Protein AF-A0A3B9HE79-F1 (afdb_monomer)

Nearest PDB structures (foldseek):
  6pd2-assembly2_B  TM=7.464E-01  e=1.074E-06  Treponema denticola ATCC 35405
  5idt-assembly2_C  TM=7.052E-01  e=4.253E-03  Burkholderia vietnamiensis G4
  1lvw-assembly1_D  TM=6.378E-01  e=2.893E-03  Methanothermobacter thermautotrophicus
  5idt-assembly2_D  TM=6.542E-01  e=3.290E-03  Burkholderia vietnamiensis G4
  1lvw-assembly1_B  TM=6.406E-01  e=3.085E-03  Methanothermobacter thermautotrophicus

Solvent-accessible surface area (backbone atoms only — not comparable to full-atom values): 7970 Å² total; per-residue (Å²): 104,57,96,50,53,51,63,53,69,65,58,55,48,55,47,65,70,43,92,62,65,27,29,33,38,24,36,67,42,89,50,67,71,83,42,38,28,30,24,68,65,65,92,55,22,43,70,43,49,30,48,90,55,64,48,94,66,35,51,13,28,52,70,46,42,62,36,68,35,73,74,52,50,55,56,38,54,54,33,43,50,52,40,49,74,73,62,51,84,82,65,57,74,49,64,30,48,40,72,41,48,84,80,44,83,38,30,52,44,84,42,63,89,53,79,63,47,66,51,85,50,72,71,35,47,54,51,49,56,56,52,59,69,34,70,76,49,55,74,72,111

Secondary structure (DSSP, 8-state):
--SSEE--HHHHHHHHH-SSSSEEEEE-S---SSS-EEEE-STTBEEEEETTS-GGG--EEEEEEEE--HHHHHHHHHHHHHHHHTT-SS--THHHHGGGGGTS--EEEE-TTS--EE--SHHHHHHHHHHTTSHHHHTT-

Radius of gyration: 15.5 Å; Cα contacts (8 Å, |Δi|>4): 225; chains: 1; bounding box: 37×31×47 Å

Sequence (141 aa):
MNGDVLYPVELLQRVLDDEKDNVLAVEAKQCGKEEVKVIEGAEERIVAIGKELIQENSLGEFIGVAKLSEAFNIQFTDSLSQLIEAGGKADYFEAAIHPLLAKIQLHYVDVSDLPCIEIDFLEDLDKAAELATSDLFKSQR

pLDDT: mean 95.58, std 4.12, range [66.25, 98.69]

Foldseek 3Di:
DDPQKDWFVVQVCQQVVDPDQKEFEFAQDQDDQPFFFFAADPPQWTQATGRPDDRVRGRGGRRPDMRHHPVRVVQLVVLVVVCVVVVVPPGDSVNSVGVCSVPDTHGYDHDNVIDMFGHPDPVRVVVSVVVCPDPRNVVRD

Structure (mmCIF, N/CA/C/O backbone):
data_AF-A0A3B9HE79-F1
#
_entry.id   AF-A0A3B9HE79-F1
#
loo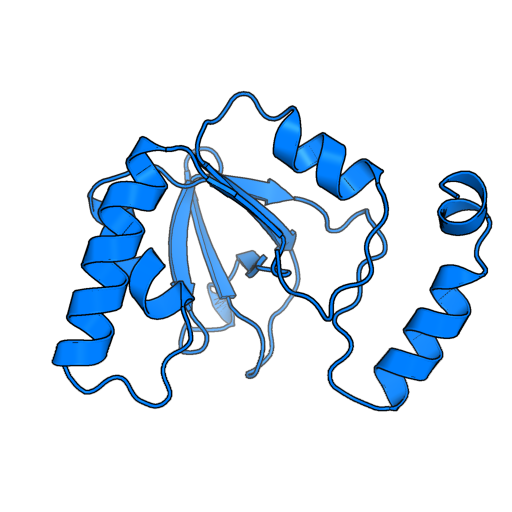p_
_atom_site.group_PDB
_atom_site.id
_atom_site.type_symbol
_atom_site.label_atom_id
_atom_site.label_alt_id
_atom_site.label_comp_id
_atom_site.label_asym_id
_atom_site.label_entity_id
_atom_site.label_seq_id
_atom_site.pdbx_PDB_ins_code
_atom_site.Cartn_x
_atom_site.Cartn_y
_atom_site.Cartn_z
_atom_site.occupancy
_atom_site.B_iso_or_equiv
_atom_site.auth_seq_id
_atom_site.auth_comp_id
_atom_site.auth_asym_id
_atom_site.auth_atom_id
_atom_site.pdbx_PDB_model_num
ATOM 1 N N . MET A 1 1 ? 2.193 8.034 0.134 1.00 93.25 1 MET A N 1
ATOM 2 C CA . MET A 1 1 ? 3.040 7.246 -0.777 1.00 93.25 1 MET A CA 1
ATOM 3 C C . MET A 1 1 ? 4.447 7.228 -0.228 1.00 93.25 1 MET A C 1
ATOM 5 O O . MET A 1 1 ? 4.857 8.250 0.319 1.00 93.25 1 MET A O 1
ATOM 9 N N . ASN A 1 2 ? 5.136 6.101 -0.354 1.00 95.31 2 ASN A N 1
ATOM 10 C CA . ASN A 1 2 ? 6.546 5.980 -0.001 1.00 95.31 2 ASN A CA 1
ATOM 11 C C . ASN A 1 2 ? 7.416 6.731 -1.030 1.00 95.31 2 ASN A C 1
ATOM 13 O O . ASN A 1 2 ? 6.985 6.974 -2.160 1.00 95.31 2 ASN A O 1
ATOM 17 N N . GLY A 1 3 ? 8.593 7.195 -0.601 1.00 95.50 3 GLY A N 1
ATOM 18 C CA . GLY A 1 3 ? 9.462 8.083 -1.393 1.00 95.50 3 GLY A CA 1
ATOM 19 C C . GLY A 1 3 ? 10.486 7.360 -2.272 1.00 95.50 3 GLY A C 1
ATOM 20 O O . GLY A 1 3 ? 11.193 8.001 -3.044 1.00 95.50 3 GLY A O 1
ATOM 21 N N . ASP A 1 4 ? 10.559 6.047 -2.138 1.00 95.44 4 ASP A N 1
ATOM 22 C CA . ASP A 1 4 ? 11.551 5.109 -2.662 1.00 95.44 4 ASP A CA 1
ATOM 23 C C . ASP A 1 4 ? 10.934 4.080 -3.620 1.00 95.44 4 ASP A C 1
ATOM 25 O O . ASP A 1 4 ? 11.586 3.111 -3.988 1.00 95.44 4 ASP A O 1
ATOM 29 N N . VAL A 1 5 ? 9.705 4.310 -4.092 1.00 96.31 5 VAL A N 1
ATOM 30 C CA . VAL A 1 5 ? 9.014 3.396 -5.010 1.00 96.31 5 VAL A CA 1
ATOM 31 C C . VAL A 1 5 ? 8.891 4.025 -6.394 1.00 96.31 5 VAL A C 1
ATOM 33 O O . VAL A 1 5 ? 8.345 5.119 -6.553 1.00 96.31 5 VAL A O 1
ATOM 36 N N . LEU A 1 6 ? 9.367 3.313 -7.415 1.00 96.69 6 LEU A N 1
ATOM 37 C CA . LEU A 1 6 ? 9.150 3.633 -8.822 1.00 96.69 6 LEU A CA 1
ATOM 38 C C . LEU A 1 6 ? 7.951 2.834 -9.345 1.00 96.69 6 LEU A C 1
ATOM 40 O O . LEU A 1 6 ? 7.959 1.608 -9.320 1.00 96.69 6 LEU A O 1
ATOM 44 N N . TYR A 1 7 ? 6.938 3.532 -9.855 1.00 96.94 7 TYR A N 1
ATOM 45 C CA . TYR A 1 7 ? 5.722 2.950 -10.431 1.00 96.94 7 TYR A CA 1
ATOM 46 C C . TYR A 1 7 ? 5.197 3.829 -11.580 1.00 96.94 7 TYR A C 1
ATOM 48 O O . TYR A 1 7 ? 5.476 5.033 -11.609 1.00 96.94 7 TYR A O 1
ATOM 56 N N . PRO A 1 8 ? 4.444 3.267 -12.543 1.00 96.69 8 PRO A N 1
ATOM 57 C CA . PRO A 1 8 ? 3.849 4.047 -13.622 1.00 96.69 8 PRO A CA 1
ATOM 58 C C . PRO A 1 8 ? 2.669 4.898 -13.125 1.00 96.69 8 PRO A C 1
ATOM 60 O O . PRO A 1 8 ? 1.967 4.523 -12.189 1.00 96.69 8 PRO A O 1
ATOM 63 N N . VAL A 1 9 ? 2.376 6.006 -13.812 1.00 95.94 9 VAL A N 1
ATOM 64 C CA . VAL A 1 9 ? 1.205 6.875 -13.566 1.00 95.94 9 VAL A CA 1
ATOM 65 C C . VAL A 1 9 ? -0.108 6.089 -13.558 1.00 95.94 9 VAL A C 1
ATOM 67 O O . VAL A 1 9 ? -1.006 6.423 -12.787 1.00 95.94 9 VAL A O 1
ATOM 70 N N . GLU A 1 10 ? -0.206 5.025 -14.358 1.00 96.88 10 GLU A N 1
ATOM 71 C CA . GLU A 1 10 ? -1.370 4.133 -14.378 1.00 96.88 10 GLU A CA 1
ATOM 72 C C . GLU A 1 10 ? -1.674 3.535 -12.997 1.00 96.88 10 GLU A C 1
ATOM 74 O O . GLU A 1 10 ? -2.839 3.418 -12.627 1.00 96.88 10 GLU A O 1
ATOM 79 N N . LEU A 1 11 ? -0.649 3.231 -12.191 1.00 97.75 11 LEU A N 1
ATOM 80 C CA . LEU A 1 11 ? -0.844 2.738 -10.830 1.00 97.75 11 LEU A CA 1
ATOM 81 C C . LEU A 1 11 ? -1.566 3.772 -9.970 1.00 97.75 11 LEU A C 1
ATOM 83 O O . LEU A 1 11 ? -2.524 3.457 -9.264 1.00 97.75 11 LEU A O 1
ATOM 87 N N . LEU A 1 12 ? -1.110 5.023 -10.043 1.00 96.81 12 LEU A N 1
ATOM 88 C CA . LEU A 1 12 ? -1.706 6.114 -9.287 1.00 96.81 1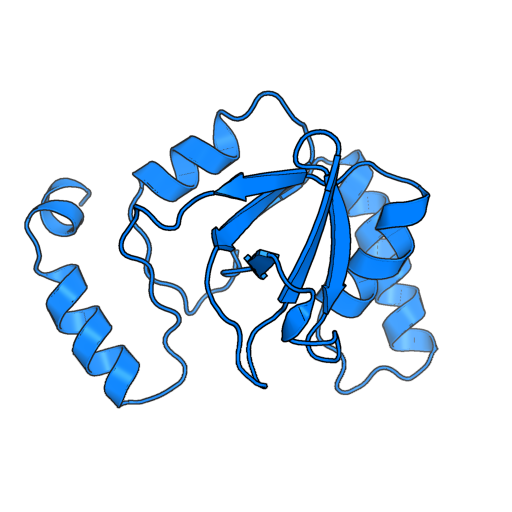2 LEU A CA 1
ATOM 89 C C . LEU A 1 12 ? -3.146 6.370 -9.744 1.00 96.81 12 LEU A C 1
ATOM 91 O O . LEU A 1 12 ? -4.016 6.556 -8.899 1.00 96.81 12 LEU A O 1
ATOM 95 N N . GLN A 1 13 ? -3.406 6.334 -11.054 1.00 97.25 13 GLN A N 1
ATOM 96 C CA . GLN A 1 13 ? -4.760 6.436 -11.606 1.00 97.25 13 GLN A CA 1
ATOM 97 C C . GLN A 1 13 ? -5.653 5.318 -11.075 1.00 97.25 13 GLN A C 1
ATOM 99 O O . GLN A 1 13 ? -6.716 5.600 -10.539 1.00 97.25 13 GLN A O 1
ATOM 104 N N . ARG A 1 14 ? -5.187 4.068 -11.108 1.00 97.75 14 ARG A N 1
ATOM 105 C CA . ARG A 1 14 ? -5.943 2.909 -10.624 1.00 97.75 14 ARG A CA 1
ATOM 106 C C . ARG A 1 14 ? -6.336 3.034 -9.150 1.00 97.75 14 ARG A C 1
ATOM 108 O O . ARG A 1 14 ? -7.472 2.751 -8.791 1.00 97.75 14 ARG A O 1
ATOM 115 N N . VAL A 1 15 ? -5.422 3.512 -8.306 1.00 98.06 15 VAL A N 1
ATOM 116 C CA . VAL A 1 15 ? -5.696 3.756 -6.880 1.00 98.06 15 VAL A CA 1
ATOM 117 C C . VAL A 1 15 ? -6.655 4.939 -6.680 1.00 98.06 15 VAL A C 1
ATOM 119 O O . VAL A 1 15 ? -7.544 4.885 -5.824 1.00 98.06 15 VAL A O 1
ATOM 122 N N . LEU A 1 16 ? -6.495 6.019 -7.450 1.00 97.50 16 LEU A N 1
ATOM 123 C CA . LEU A 1 16 ? -7.318 7.225 -7.327 1.00 97.50 16 LEU A CA 1
ATOM 124 C C . LEU A 1 16 ? -8.747 7.032 -7.845 1.00 97.50 16 LEU A C 1
ATOM 126 O O . LEU A 1 16 ? -9.683 7.458 -7.165 1.00 97.50 16 LEU A O 1
ATOM 130 N N . ASP A 1 17 ? -8.901 6.346 -8.973 1.00 97.75 17 ASP A N 1
ATOM 131 C CA . ASP A 1 17 ? -10.167 6.158 -9.688 1.00 97.75 17 ASP A CA 1
ATOM 132 C C . ASP A 1 17 ? -11.042 5.040 -9.095 1.00 97.75 17 ASP A C 1
ATOM 134 O O . ASP A 1 17 ? -12.212 4.927 -9.455 1.00 97.75 17 ASP A O 1
ATOM 138 N N . ASP A 1 18 ? -10.508 4.228 -8.173 1.00 97.88 18 ASP A N 1
ATOM 139 C CA . ASP A 1 18 ? -11.289 3.211 -7.460 1.00 97.88 18 ASP A CA 1
ATOM 140 C C . ASP A 1 18 ? -12.481 3.845 -6.710 1.00 97.88 18 ASP A C 1
ATOM 142 O O . ASP A 1 18 ? -12.350 4.892 -6.072 1.00 97.88 18 ASP A O 1
ATOM 146 N N . GLU A 1 19 ? -13.656 3.219 -6.754 1.00 97.25 19 GLU A N 1
ATOM 147 C CA . GLU A 1 19 ? -14.868 3.756 -6.118 1.00 97.25 19 GLU A CA 1
ATOM 148 C C . GLU A 1 19 ? -14.795 3.753 -4.581 1.00 97.25 19 GLU A C 1
ATOM 150 O O . GLU A 1 19 ? -15.543 4.473 -3.917 1.00 97.25 19 GLU A O 1
ATOM 155 N N . LYS A 1 20 ? -13.907 2.942 -3.998 1.00 97.94 20 LYS A N 1
ATOM 156 C CA . LYS A 1 20 ? -13.749 2.791 -2.553 1.00 97.94 20 LYS A CA 1
ATOM 157 C C . LYS A 1 20 ? -12.895 3.932 -1.987 1.00 97.94 20 LYS A C 1
ATOM 159 O O . LYS A 1 20 ? -11.885 4.338 -2.558 1.00 97.94 20 LYS A O 1
ATOM 164 N N . ASP A 1 21 ? -13.264 4.410 -0.800 1.00 97.31 21 ASP A N 1
ATOM 165 C CA . ASP A 1 21 ? -12.626 5.571 -0.158 1.00 97.31 21 ASP A CA 1
ATOM 166 C C . ASP A 1 21 ? -11.197 5.310 0.349 1.00 97.31 21 ASP A C 1
ATOM 168 O O . ASP A 1 21 ? -10.383 6.234 0.430 1.00 97.31 21 ASP A O 1
ATOM 172 N N . ASN A 1 22 ? -10.896 4.063 0.731 1.00 98.50 22 ASN A N 1
ATOM 173 C CA . ASN A 1 22 ? -9.608 3.665 1.299 1.00 98.50 22 ASN A CA 1
ATOM 174 C C . ASN A 1 22 ? -9.078 2.428 0.565 1.00 98.50 22 ASN A C 1
ATOM 176 O O . ASN A 1 22 ? -9.662 1.345 0.682 1.00 98.50 22 ASN A O 1
ATOM 180 N N . VAL A 1 23 ? -7.979 2.596 -0.169 1.00 98.69 23 VAL A N 1
ATOM 181 C CA . VAL A 1 23 ? -7.429 1.595 -1.092 1.00 98.69 23 VAL A CA 1
ATOM 182 C C . VAL A 1 23 ? -5.907 1.561 -0.993 1.00 98.69 23 VAL A C 1
ATOM 184 O O . VAL A 1 23 ? -5.260 2.608 -1.059 1.00 98.69 23 VAL A O 1
ATOM 187 N N . LEU A 1 24 ? -5.339 0.363 -0.863 1.00 98.69 24 LEU A N 1
ATOM 188 C CA . LEU A 1 24 ? -3.904 0.102 -0.984 1.00 98.69 24 LEU A CA 1
ATOM 189 C C . LEU A 1 24 ? -3.582 -0.502 -2.357 1.00 98.69 24 LEU A C 1
ATOM 191 O O . LEU A 1 24 ? -4.274 -1.415 -2.800 1.00 98.69 24 LEU A O 1
ATOM 195 N N . ALA A 1 25 ? -2.512 -0.045 -3.006 1.00 98.62 25 ALA A N 1
ATOM 196 C CA . ALA A 1 25 ? -1.918 -0.773 -4.123 1.00 98.62 25 ALA A CA 1
ATOM 197 C C . ALA A 1 25 ? -1.194 -2.011 -3.580 1.00 98.62 25 ALA A C 1
ATOM 199 O O . ALA A 1 25 ? -0.280 -1.877 -2.759 1.00 98.62 25 ALA A O 1
ATOM 200 N N . VAL A 1 26 ? -1.618 -3.198 -4.013 1.00 98.62 26 VAL A N 1
ATOM 201 C CA . VAL A 1 26 ? -1.033 -4.468 -3.575 1.00 98.62 26 VAL A CA 1
ATOM 202 C C . VAL A 1 26 ? -0.517 -5.243 -4.775 1.00 98.62 26 VAL A C 1
ATOM 204 O O . VAL A 1 26 ? -1.254 -5.493 -5.726 1.00 98.62 26 VAL A O 1
ATOM 207 N N . GLU A 1 27 ? 0.748 -5.642 -4.711 1.00 98.25 27 GLU A N 1
ATOM 208 C CA . GLU A 1 27 ? 1.317 -6.620 -5.629 1.00 98.25 27 GLU A CA 1
ATOM 209 C C . GLU A 1 27 ? 1.036 -8.019 -5.068 1.00 98.25 27 GLU A C 1
ATOM 211 O O . GLU A 1 27 ? 1.624 -8.436 -4.066 1.00 98.25 27 GLU A O 1
ATOM 216 N N . ALA A 1 28 ? 0.112 -8.749 -5.693 1.00 97.81 28 ALA A N 1
ATOM 217 C CA . ALA A 1 28 ? -0.164 -10.145 -5.386 1.00 97.81 28 ALA A CA 1
ATOM 218 C C . ALA A 1 28 ? 1.027 -11.030 -5.793 1.00 97.81 28 ALA A C 1
ATOM 220 O O . ALA A 1 28 ? 1.215 -11.363 -6.967 1.00 97.81 28 ALA A O 1
ATOM 221 N N . LYS A 1 29 ? 1.833 -11.416 -4.801 1.00 95.88 29 LYS A N 1
ATOM 222 C CA . LYS A 1 29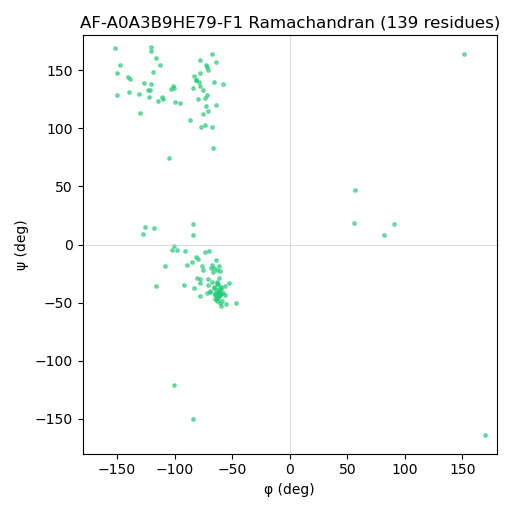 ? 3.014 -12.272 -4.953 1.00 95.88 29 LYS A CA 1
ATOM 223 C C . LYS A 1 29 ? 3.292 -13.055 -3.674 1.00 95.88 29 LYS A C 1
ATOM 225 O O . LYS A 1 29 ? 2.750 -12.769 -2.610 1.00 95.88 29 LYS A O 1
ATOM 230 N N . GLN A 1 30 ? 4.196 -14.028 -3.763 1.00 96.00 30 GLN A N 1
ATOM 231 C CA . GLN A 1 30 ? 4.745 -14.658 -2.569 1.00 96.00 30 GLN A CA 1
ATOM 232 C C . GLN A 1 30 ? 5.676 -13.674 -1.850 1.00 96.00 30 GLN A C 1
ATOM 234 O O . GLN A 1 30 ? 6.727 -13.325 -2.383 1.00 96.00 30 GLN A O 1
ATOM 239 N N . CYS A 1 31 ? 5.302 -13.260 -0.641 1.00 94.94 31 CYS A N 1
ATOM 240 C CA . CYS A 1 31 ? 6.118 -12.371 0.180 1.00 94.94 31 CYS A CA 1
ATOM 241 C C . CYS A 1 31 ? 7.219 -13.127 0.933 1.00 94.94 31 CYS A C 1
ATOM 243 O O . CYS A 1 31 ? 6.993 -14.207 1.486 1.00 94.94 31 CYS A O 1
ATOM 245 N N . GLY A 1 32 ? 8.394 -12.514 1.024 1.00 92.12 32 GLY A N 1
ATOM 246 C CA . GLY A 1 32 ? 9.464 -12.867 1.943 1.00 92.12 32 GLY A CA 1
ATOM 247 C C . GLY A 1 32 ? 9.304 -12.242 3.335 1.00 92.12 32 GLY A C 1
ATOM 248 O O . GLY A 1 32 ? 8.207 -12.096 3.884 1.00 92.12 32 GLY A O 1
ATOM 249 N N . LYS A 1 33 ? 10.434 -11.9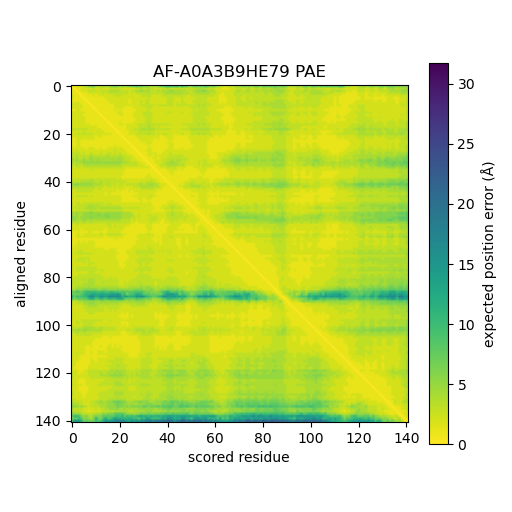83 4.000 1.00 90.25 33 LYS A N 1
ATOM 250 C CA . LYS A 1 33 ? 10.454 -11.473 5.383 1.00 90.25 33 LYS A CA 1
ATOM 251 C C . LYS A 1 33 ? 10.282 -9.962 5.457 1.00 90.25 33 LYS A C 1
ATOM 253 O O . LYS A 1 33 ? 9.600 -9.503 6.367 1.00 90.25 33 LYS A O 1
ATOM 258 N N . GLU A 1 34 ? 10.864 -9.233 4.516 1.00 89.31 34 GLU A N 1
ATOM 259 C CA . GLU A 1 34 ? 10.961 -7.774 4.584 1.00 89.31 34 GLU A CA 1
ATOM 260 C C . GLU A 1 34 ? 9.670 -7.080 4.145 1.00 89.31 34 GLU A C 1
ATOM 262 O O . GLU A 1 34 ? 9.346 -6.013 4.672 1.00 89.31 34 GLU A O 1
ATOM 267 N N . GLU A 1 35 ? 8.913 -7.724 3.258 1.00 93.56 35 GLU A N 1
ATOM 268 C CA . GLU A 1 35 ? 7.713 -7.193 2.627 1.00 93.56 35 GLU A CA 1
ATOM 269 C C . GLU A 1 35 ? 6.589 -6.963 3.640 1.00 93.56 35 GLU A C 1
ATOM 271 O O . GLU A 1 35 ? 6.309 -7.798 4.522 1.00 93.56 35 GLU A O 1
ATOM 276 N N . VAL A 1 36 ? 5.882 -5.848 3.461 1.00 96.69 36 VAL A N 1
ATOM 277 C CA . VAL A 1 36 ? 4.667 -5.539 4.214 1.00 96.69 36 VAL A CA 1
ATOM 278 C C . VAL A 1 36 ? 3.518 -6.362 3.6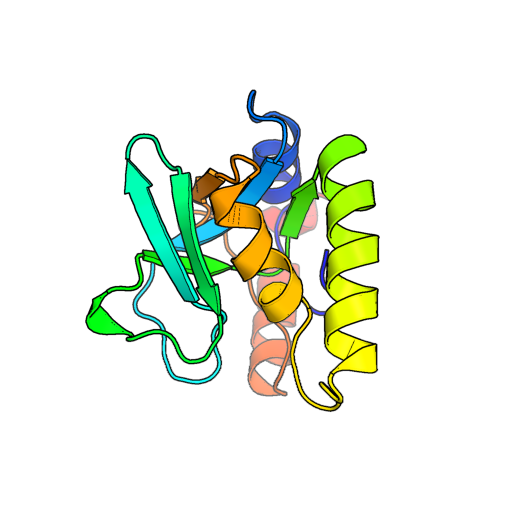46 1.00 96.69 36 VAL A C 1
ATOM 280 O O . VAL A 1 36 ? 2.937 -6.044 2.612 1.00 96.69 36 VAL A O 1
ATOM 283 N N . LYS A 1 37 ? 3.177 -7.447 4.339 1.00 98.12 37 LYS A N 1
ATOM 284 C CA . LYS A 1 37 ? 2.182 -8.415 3.873 1.00 98.12 37 LYS A CA 1
ATOM 285 C C . LYS A 1 37 ? 0.774 -7.898 4.094 1.00 98.12 37 LYS A C 1
ATOM 287 O O . LYS A 1 37 ? 0.491 -7.264 5.111 1.00 98.12 37 LYS A O 1
ATOM 292 N N . VAL A 1 38 ? -0.120 -8.278 3.193 1.00 98.44 38 VAL A N 1
ATOM 293 C CA . VAL A 1 38 ? -1.563 -8.060 3.288 1.00 98.44 38 VAL A CA 1
ATOM 294 C C . VAL A 1 38 ? -2.277 -9.410 3.266 1.00 98.44 38 VAL A C 1
ATOM 296 O O . VAL A 1 38 ? -1.913 -10.295 2.494 1.00 98.44 38 VAL A O 1
ATOM 299 N N . ILE A 1 39 ? -3.299 -9.578 4.106 1.00 98.31 39 ILE A N 1
ATOM 300 C CA . ILE A 1 39 ? -4.229 -10.713 4.051 1.00 98.31 39 ILE A CA 1
ATOM 301 C C . ILE A 1 39 ? -5.588 -10.190 3.600 1.00 98.31 39 ILE A C 1
ATOM 303 O O . ILE A 1 39 ? -6.136 -9.255 4.196 1.00 98.31 39 ILE A O 1
ATOM 307 N N . GLU A 1 40 ? -6.124 -10.817 2.561 1.00 97.38 40 GLU A N 1
ATOM 308 C CA . GLU A 1 40 ? -7.451 -10.544 2.023 1.00 97.38 40 GLU A CA 1
ATOM 309 C C . GLU A 1 40 ? -8.548 -11.289 2.805 1.00 97.38 40 GLU A C 1
ATOM 311 O O . GLU A 1 40 ? -8.359 -12.402 3.297 1.00 97.38 40 GLU A O 1
ATOM 316 N N . GLY A 1 41 ? -9.707 -10.644 2.932 1.00 96.25 41 GLY A N 1
ATOM 317 C CA . GLY A 1 41 ? -10.970 -11.232 3.361 1.00 96.25 41 GLY A CA 1
ATOM 318 C C . GLY A 1 41 ? -11.899 -11.526 2.179 1.00 96.25 41 GLY A C 1
ATOM 319 O O . GLY A 1 41 ? -11.586 -12.325 1.310 1.00 96.25 41 GLY A O 1
ATOM 320 N N . ALA A 1 42 ? -13.085 -10.920 2.184 1.00 95.31 42 ALA A N 1
ATOM 321 C CA . ALA A 1 42 ? -14.030 -10.973 1.068 1.00 95.31 42 ALA A CA 1
ATOM 322 C C . ALA A 1 42 ? -14.156 -9.581 0.438 1.00 95.31 42 ALA A C 1
ATOM 324 O O . ALA A 1 42 ? -13.962 -8.590 1.145 1.00 95.31 42 ALA A O 1
ATOM 325 N N . GLU A 1 43 ? -14.525 -9.520 -0.844 1.00 95.12 43 GLU A N 1
ATOM 326 C CA . GLU A 1 43 ? -14.785 -8.260 -1.568 1.00 95.12 43 GLU A CA 1
ATOM 327 C C . GLU A 1 43 ? -13.577 -7.306 -1.524 1.00 95.12 43 GLU A C 1
ATOM 329 O O . GLU A 1 43 ? -13.693 -6.134 -1.168 1.00 95.12 43 GLU A O 1
ATOM 334 N N . GLU A 1 44 ? -12.382 -7.844 -1.795 1.00 97.38 44 GLU A N 1
ATOM 335 C CA . GLU A 1 44 ? -11.099 -7.129 -1.780 1.00 97.38 44 GLU A CA 1
ATOM 336 C C . GLU A 1 44 ? -10.769 -6.419 -0.452 1.00 97.38 44 GLU A C 1
ATOM 338 O O . GLU A 1 44 ? -9.932 -5.512 -0.390 1.00 97.38 44 GLU A O 1
ATOM 343 N N . ARG A 1 45 ? -11.433 -6.796 0.648 1.00 97.94 45 ARG A N 1
ATOM 344 C CA . ARG A 1 45 ? -11.194 -6.203 1.963 1.00 97.94 45 ARG A CA 1
ATOM 345 C C . ARG A 1 45 ? -9.890 -6.714 2.555 1.00 97.94 45 ARG A C 1
ATOM 347 O O . ARG A 1 45 ? -9.680 -7.915 2.677 1.00 97.94 45 ARG A O 1
ATOM 354 N N . ILE A 1 46 ? -9.080 -5.802 3.071 1.00 98.50 46 ILE A N 1
ATOM 355 C CA . ILE A 1 46 ? -7.906 -6.134 3.873 1.00 98.50 46 ILE A CA 1
ATOM 356 C C . ILE A 1 46 ? -8.344 -6.463 5.302 1.00 98.50 46 ILE A C 1
ATOM 358 O O . ILE A 1 46 ? -9.006 -5.660 5.968 1.00 98.50 46 ILE A O 1
ATOM 362 N N . VAL A 1 47 ? -7.964 -7.646 5.785 1.00 98.12 47 VAL A N 1
ATOM 363 C CA . VAL A 1 47 ? -8.258 -8.107 7.155 1.00 98.12 47 VAL A CA 1
ATOM 364 C C . VAL A 1 47 ? -7.026 -8.144 8.053 1.00 98.12 47 VAL A C 1
ATOM 366 O O . VAL A 1 47 ? -7.170 -8.121 9.273 1.00 98.12 47 VAL A O 1
ATOM 369 N N . ALA A 1 48 ? -5.825 -8.144 7.473 1.00 98.12 48 ALA A N 1
ATOM 370 C CA . ALA A 1 48 ? -4.580 -7.948 8.204 1.00 98.12 48 ALA A CA 1
ATOM 371 C C . ALA A 1 48 ? -3.524 -7.283 7.316 1.00 98.12 48 ALA A C 1
ATOM 373 O O . ALA A 1 48 ? -3.466 -7.538 6.114 1.00 98.12 48 ALA A O 1
ATOM 374 N N . ILE A 1 49 ? -2.669 -6.471 7.934 1.00 98.38 49 ILE A N 1
ATOM 375 C CA . ILE A 1 49 ? -1.468 -5.895 7.320 1.00 98.38 49 ILE A CA 1
ATOM 376 C C . ILE A 1 49 ? -0.294 -5.927 8.308 1.00 98.38 49 ILE A C 1
ATOM 378 O O . ILE A 1 49 ? -0.514 -5.746 9.509 1.00 98.38 49 ILE A O 1
ATOM 382 N N . GLY A 1 50 ? 0.926 -6.185 7.830 1.00 96.94 50 GLY A N 1
ATOM 383 C CA . GLY A 1 50 ? 2.157 -6.085 8.624 1.00 96.94 50 GLY A CA 1
ATOM 384 C C . GLY A 1 50 ? 3.288 -7.017 8.171 1.00 96.94 50 GLY A C 1
ATOM 385 O O . GLY A 1 50 ? 3.063 -7.986 7.450 1.00 96.94 50 GLY A O 1
ATOM 386 N N . LYS A 1 51 ? 4.520 -6.749 8.625 1.00 93.88 51 LYS A N 1
ATOM 387 C CA . LYS A 1 51 ? 5.713 -7.546 8.267 1.00 93.88 51 LYS A CA 1
ATOM 388 C C . LYS A 1 51 ? 5.740 -8.936 8.909 1.00 93.88 51 LYS A C 1
ATOM 390 O O . LYS A 1 51 ? 6.145 -9.900 8.265 1.00 93.88 51 LYS A O 1
ATOM 395 N N . GLU A 1 52 ? 5.230 -9.053 10.133 1.00 94.06 52 GLU A N 1
ATOM 396 C CA . GLU A 1 52 ? 5.262 -10.290 10.935 1.00 94.06 52 GLU A CA 1
ATOM 397 C C . GLU A 1 52 ? 4.118 -11.274 10.618 1.00 94.06 52 GLU A C 1
ATOM 399 O O . GLU A 1 52 ? 3.913 -12.256 11.334 1.00 94.06 52 GLU A O 1
ATOM 404 N N . LEU A 1 53 ? 3.330 -11.018 9.567 1.00 95.69 53 LEU A N 1
ATOM 405 C CA . LEU A 1 53 ? 2.274 -11.938 9.149 1.00 95.69 53 LEU A CA 1
ATOM 406 C C . LEU A 1 53 ? 2.860 -13.216 8.528 1.00 95.69 53 LEU A C 1
ATOM 408 O O . LEU A 1 53 ? 3.925 -13.210 7.909 1.00 95.69 53 LEU A O 1
ATOM 412 N N . ILE A 1 54 ? 2.125 -14.319 8.678 1.00 93.50 54 ILE A N 1
ATOM 413 C CA . ILE A 1 54 ? 2.472 -15.626 8.106 1.00 93.50 54 ILE A CA 1
ATOM 414 C C . ILE A 1 54 ? 2.455 -15.521 6.572 1.00 93.50 54 ILE A C 1
ATOM 416 O O . ILE A 1 54 ? 1.414 -15.209 5.993 1.00 93.50 54 ILE A O 1
ATOM 420 N N . GLN A 1 55 ? 3.597 -15.792 5.930 1.00 93.44 55 GLN A N 1
ATOM 421 C CA . GLN A 1 55 ? 3.806 -15.636 4.481 1.00 93.44 55 GLN A CA 1
ATOM 422 C C . GLN A 1 55 ? 2.840 -16.488 3.655 1.00 93.44 55 GLN A C 1
ATOM 424 O O . GLN A 1 55 ? 2.324 -16.047 2.638 1.00 93.44 55 GLN A O 1
ATOM 429 N N . GLU A 1 56 ? 2.544 -17.703 4.107 1.00 92.88 56 GLU A N 1
ATOM 430 C CA . GLU A 1 56 ? 1.674 -18.637 3.389 1.00 92.88 56 GLU A CA 1
ATOM 431 C C . GLU A 1 56 ? 0.213 -18.169 3.324 1.00 92.88 56 GLU A C 1
ATOM 433 O O . GLU A 1 56 ? -0.553 -18.665 2.502 1.00 92.88 56 GLU A O 1
ATOM 438 N N . ASN A 1 57 ? -0.168 -17.222 4.184 1.00 93.25 57 ASN A N 1
ATOM 439 C CA . ASN A 1 57 ? -1.515 -16.664 4.243 1.00 93.25 57 ASN A CA 1
ATOM 440 C C . ASN A 1 57 ? -1.611 -15.278 3.588 1.00 93.25 57 ASN A C 1
ATOM 442 O O . ASN A 1 57 ? -2.706 -14.718 3.545 1.00 93.25 57 ASN A O 1
ATOM 446 N N . SER A 1 58 ? -0.497 -14.690 3.139 1.00 97.44 58 SER A N 1
ATOM 447 C CA . SER A 1 58 ? -0.520 -13.362 2.527 1.00 97.44 58 SER A CA 1
ATOM 448 C C . SER A 1 58 ? -1.023 -13.431 1.089 1.00 97.44 58 SER A C 1
ATOM 450 O O . SER A 1 58 ? -0.580 -14.280 0.319 1.00 97.44 58 SER A O 1
ATOM 452 N N . LEU A 1 59 ? -1.888 -12.486 0.723 1.00 98.00 59 LEU A N 1
ATOM 453 C CA . LEU A 1 59 ? -2.233 -12.196 -0.667 1.00 98.00 59 LEU A CA 1
ATOM 454 C C . LEU A 1 59 ? -1.007 -11.667 -1.426 1.00 98.00 59 LEU A C 1
ATOM 456 O O . LEU A 1 59 ? -0.776 -12.031 -2.576 1.00 98.00 59 LEU A O 1
ATOM 460 N N . GLY A 1 60 ? -0.253 -10.777 -0.782 1.00 97.94 60 GLY A N 1
ATOM 461 C CA . GLY A 1 60 ? 0.824 -10.047 -1.425 1.00 97.94 60 GLY A CA 1
ATOM 462 C C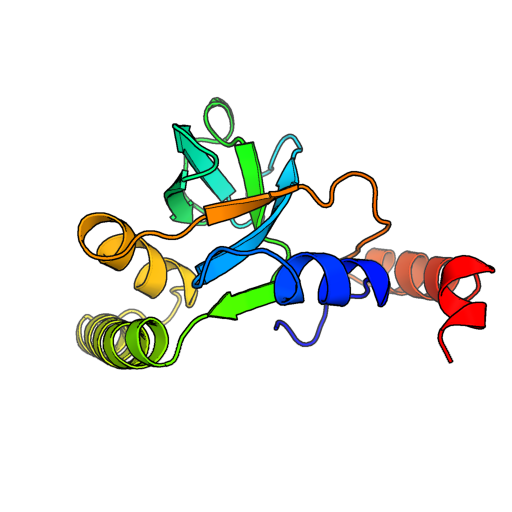 . GLY A 1 60 ? 1.372 -8.914 -0.574 1.00 97.94 60 GLY A C 1
ATOM 463 O O . GLY A 1 60 ? 1.145 -8.853 0.641 1.00 97.94 60 GLY A O 1
ATOM 464 N N . GLU A 1 61 ? 2.099 -8.026 -1.238 1.00 97.81 61 GLU A N 1
ATOM 465 C CA . GLU A 1 61 ? 2.810 -6.907 -0.638 1.00 97.81 61 GLU A CA 1
ATOM 466 C C . GLU A 1 61 ? 2.078 -5.587 -0.863 1.00 97.81 61 GLU A C 1
ATOM 468 O O . GLU A 1 61 ? 1.676 -5.263 -1.979 1.00 97.81 61 GLU A O 1
ATOM 473 N N . PHE A 1 62 ? 1.958 -4.788 0.195 1.00 98.19 62 PHE A N 1
ATOM 474 C CA . PHE A 1 62 ? 1.634 -3.376 0.066 1.00 98.19 62 PHE A CA 1
ATOM 475 C C . PHE A 1 62 ? 2.861 -2.597 -0.421 1.00 98.19 62 PHE A C 1
ATOM 477 O O . PHE A 1 62 ? 3.809 -2.404 0.331 1.00 98.19 62 PHE A O 1
ATOM 484 N N . ILE A 1 63 ? 2.804 -2.078 -1.648 1.00 95.88 63 ILE A N 1
ATOM 485 C CA . ILE A 1 63 ? 3.943 -1.417 -2.312 1.00 95.88 63 ILE A CA 1
ATOM 486 C C . ILE A 1 63 ? 4.110 0.073 -1.941 1.00 95.88 63 ILE A C 1
ATOM 488 O O . ILE A 1 63 ? 4.690 0.853 -2.692 1.00 95.88 63 ILE A O 1
ATOM 492 N N . GLY A 1 64 ? 3.498 0.535 -0.847 1.00 96.31 64 GLY A N 1
ATOM 493 C CA . GLY A 1 64 ? 3.675 1.910 -0.368 1.00 96.31 64 GLY A CA 1
ATOM 494 C C . GLY A 1 64 ? 2.818 2.996 -1.041 1.00 96.31 64 GLY A C 1
ATOM 495 O O . GLY A 1 64 ? 3.013 4.180 -0.755 1.00 96.31 64 GLY A O 1
ATOM 496 N N . VAL A 1 65 ? 1.844 2.663 -1.900 1.00 98.12 65 VAL A N 1
ATOM 497 C CA . VAL A 1 65 ? 0.910 3.640 -2.513 1.00 98.12 65 VAL A CA 1
ATOM 498 C C . VAL A 1 65 ? -0.523 3.399 -2.044 1.00 98.12 65 VAL A C 1
ATOM 500 O O . VAL A 1 65 ? -1.073 2.319 -2.223 1.00 98.12 65 VAL A O 1
ATOM 503 N N . ALA A 1 66 ? -1.147 4.423 -1.459 1.00 98.25 66 ALA A N 1
ATOM 504 C CA . ALA A 1 66 ? -2.485 4.327 -0.886 1.00 98.25 66 ALA A CA 1
ATOM 505 C C . ALA A 1 66 ? -3.320 5.584 -1.162 1.00 98.25 66 ALA A C 1
ATOM 507 O O . ALA A 1 66 ? -2.799 6.702 -1.091 1.00 98.25 66 ALA A O 1
ATOM 508 N N . LYS A 1 67 ? -4.623 5.394 -1.390 1.00 98.50 67 LYS A N 1
ATOM 509 C CA . LYS A 1 67 ? -5.660 6.427 -1.270 1.00 98.50 67 LYS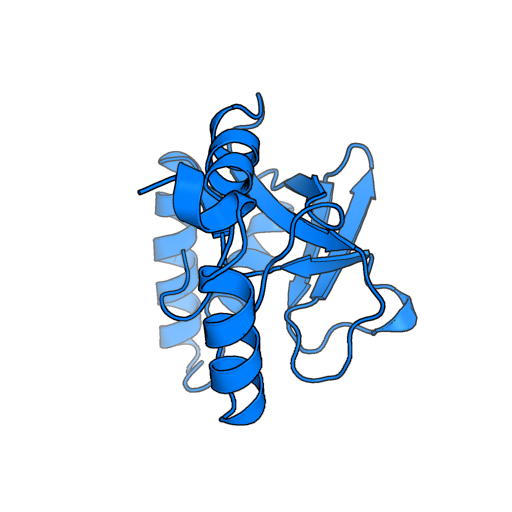 A CA 1
ATOM 510 C C . LYS A 1 67 ? -6.349 6.231 0.070 1.00 98.50 67 LYS A C 1
ATOM 512 O O . LYS A 1 67 ? -6.867 5.153 0.328 1.00 98.50 67 LYS A O 1
ATOM 517 N N . LEU A 1 68 ? -6.350 7.256 0.916 1.00 98.38 68 LEU A N 1
ATOM 518 C CA . LEU A 1 68 ? -6.975 7.217 2.236 1.00 98.38 68 LEU A CA 1
ATOM 519 C C . LEU A 1 68 ? -7.848 8.458 2.402 1.00 98.38 68 LEU A C 1
ATOM 521 O O . LEU A 1 68 ? -7.384 9.577 2.176 1.00 98.38 68 LEU A O 1
ATOM 525 N N . SER A 1 69 ? -9.095 8.262 2.816 1.00 98.19 69 SER A N 1
ATOM 526 C CA . SER A 1 69 ? -10.037 9.359 3.042 1.00 98.19 69 SER A CA 1
ATOM 527 C C . SER A 1 69 ? -9.639 10.243 4.228 1.00 98.19 69 SER A C 1
ATOM 529 O O . SER A 1 69 ? -8.844 9.858 5.091 1.00 98.19 69 SER A O 1
ATOM 531 N N . GLU A 1 70 ? -10.225 11.438 4.317 1.00 97.75 70 GLU A N 1
ATOM 532 C CA . GLU A 1 70 ? -10.051 12.329 5.474 1.00 97.75 70 GLU A CA 1
ATOM 533 C C . GLU A 1 70 ? -10.452 11.632 6.785 1.00 97.75 70 GLU A C 1
ATOM 535 O O . GLU A 1 70 ? -9.716 11.676 7.771 1.00 97.75 70 GLU A O 1
ATOM 540 N N . ALA A 1 71 ? -11.575 10.908 6.770 1.00 96.88 71 ALA A N 1
ATOM 541 C CA . ALA A 1 71 ? -12.066 10.165 7.926 1.00 96.88 71 ALA A CA 1
ATOM 542 C C . ALA A 1 71 ? -11.084 9.072 8.380 1.00 96.88 71 ALA A C 1
ATOM 544 O O . ALA A 1 71 ? -10.875 8.893 9.582 1.00 96.88 71 ALA A O 1
ATOM 545 N N . PHE A 1 72 ? -10.452 8.370 7.432 1.00 98.31 72 PHE A N 1
ATOM 546 C CA . PHE A 1 72 ? -9.410 7.396 7.745 1.00 98.31 72 PHE A CA 1
ATOM 547 C C . PHE A 1 72 ? -8.183 8.079 8.353 1.00 98.31 72 PHE A C 1
ATOM 549 O O . PHE A 1 72 ? -7.696 7.642 9.392 1.00 98.31 72 PHE A O 1
ATOM 556 N N . ASN A 1 73 ? -7.713 9.178 7.756 1.00 97.94 73 ASN A N 1
ATOM 557 C CA . ASN A 1 73 ? -6.518 9.893 8.212 1.00 97.94 73 ASN A CA 1
ATOM 558 C C . ASN A 1 73 ? -6.647 10.465 9.633 1.00 97.94 73 ASN A C 1
ATOM 560 O O . ASN A 1 73 ? -5.666 10.453 10.380 1.00 97.94 73 ASN A O 1
ATOM 564 N N . ILE A 1 74 ? -7.841 10.910 10.040 1.00 97.69 74 ILE A N 1
ATOM 565 C CA . ILE A 1 74 ? -8.103 11.332 11.428 1.00 97.69 74 ILE A CA 1
ATOM 566 C C . ILE A 1 74 ? -7.834 10.168 12.393 1.00 97.69 74 ILE A C 1
ATOM 568 O O . ILE A 1 74 ? -7.032 10.291 13.314 1.00 97.69 74 ILE A O 1
ATOM 572 N N . GLN A 1 75 ? -8.440 9.007 12.136 1.00 98.00 75 GLN A N 1
ATOM 573 C CA . GLN A 1 75 ? -8.281 7.818 12.983 1.00 98.00 75 GLN A CA 1
ATOM 574 C C . GLN A 1 75 ? -6.857 7.249 12.918 1.00 98.00 75 GLN A C 1
ATOM 576 O O . GLN A 1 75 ? -6.342 6.721 13.903 1.00 98.00 75 GLN A O 1
ATOM 581 N N . PHE A 1 76 ? -6.202 7.381 11.766 1.00 98.12 76 PHE A N 1
ATOM 582 C CA . PHE A 1 76 ? -4.829 6.943 11.567 1.00 98.12 76 PHE A CA 1
ATOM 583 C C . PHE A 1 76 ? -3.825 7.790 12.345 1.00 98.12 76 PHE A C 1
ATOM 585 O O . PHE A 1 76 ? -2.928 7.234 12.973 1.00 98.12 76 PHE A O 1
ATOM 592 N N . THR A 1 77 ? -4.024 9.107 12.404 1.00 97.69 77 THR A N 1
ATOM 593 C CA . THR A 1 77 ? -3.196 10.008 13.221 1.00 97.69 77 THR A CA 1
ATOM 594 C C . THR A 1 77 ? -3.295 9.664 14.711 1.00 97.69 77 THR A C 1
ATOM 596 O O . THR A 1 77 ? -2.276 9.605 15.408 1.00 97.69 77 THR A O 1
ATOM 599 N N . ASP A 1 78 ? -4.503 9.363 15.194 1.00 97.44 78 ASP A N 1
ATOM 600 C CA . ASP A 1 78 ? -4.716 8.923 16.577 1.00 97.44 78 ASP A CA 1
ATOM 601 C C . ASP A 1 78 ? -4.034 7.573 16.842 1.00 97.44 78 ASP A C 1
ATOM 603 O O . ASP A 1 78 ? -3.354 7.402 17.856 1.00 97.44 78 ASP A O 1
ATOM 607 N N . SER A 1 79 ? -4.159 6.620 15.912 1.00 97.25 79 SER A N 1
ATOM 608 C CA . SER A 1 79 ? -3.536 5.298 16.040 1.00 97.25 79 SER A CA 1
ATOM 609 C C . SER A 1 79 ? -2.005 5.359 16.006 1.00 97.25 79 SER A C 1
ATOM 611 O O . SER A 1 79 ? -1.347 4.640 16.756 1.00 97.25 79 SER A O 1
ATOM 613 N N . LEU A 1 80 ? -1.423 6.239 15.186 1.00 96.81 80 LEU A N 1
ATOM 614 C CA . LEU A 1 80 ? 0.017 6.514 15.179 1.00 96.81 80 LEU A CA 1
ATOM 615 C C . LEU A 1 80 ? 0.480 7.099 16.517 1.00 96.81 80 LEU A C 1
ATOM 617 O O . LEU A 1 80 ? 1.491 6.662 17.063 1.00 96.81 80 LEU A O 1
ATOM 621 N N . SER A 1 81 ? -0.274 8.050 17.072 1.00 96.12 81 SER A N 1
ATOM 622 C CA . SER A 1 81 ? 0.046 8.653 18.372 1.00 96.12 81 SER A CA 1
ATOM 623 C C . SER A 1 81 ? 0.047 7.600 19.485 1.00 96.12 81 SER A C 1
ATOM 625 O O . SER A 1 81 ? 0.992 7.531 20.268 1.00 96.12 81 SER A O 1
ATOM 627 N N . GLN A 1 82 ? -0.949 6.709 19.493 1.00 95.31 82 GLN A N 1
ATOM 628 C CA . GLN A 1 82 ? -1.021 5.590 20.439 1.00 95.31 82 GLN A CA 1
ATOM 629 C C . GLN A 1 82 ? 0.153 4.614 20.285 1.00 95.31 82 GLN A C 1
ATOM 631 O O . GLN A 1 82 ? 0.706 4.163 21.289 1.00 95.31 82 GLN A O 1
ATOM 636 N N . LEU A 1 83 ? 0.559 4.305 19.049 1.00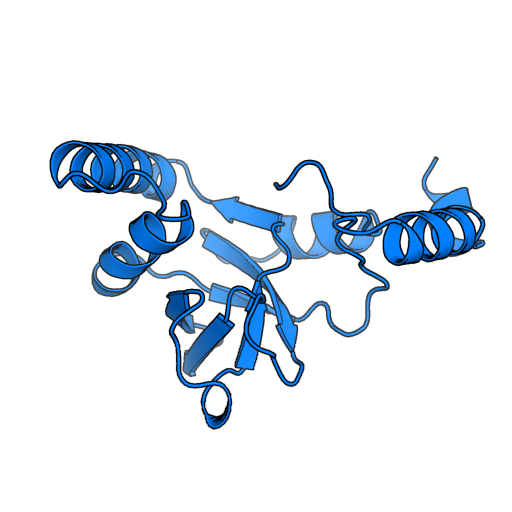 94.94 83 LEU A N 1
ATOM 637 C CA . LEU A 1 83 ? 1.710 3.441 18.773 1.00 94.94 83 LEU A CA 1
ATOM 638 C C . LEU A 1 83 ? 3.012 4.041 19.337 1.00 94.94 83 LEU A C 1
ATOM 640 O O . LEU A 1 83 ? 3.787 3.346 19.998 1.00 94.94 83 LEU A O 1
ATOM 644 N N . ILE A 1 84 ? 3.218 5.348 19.147 1.00 94.06 84 ILE A N 1
ATOM 645 C CA . ILE A 1 84 ? 4.376 6.078 19.682 1.00 94.06 84 ILE A CA 1
ATOM 646 C C . ILE A 1 84 ? 4.358 6.087 21.218 1.00 94.06 84 ILE A C 1
ATOM 648 O O . ILE A 1 84 ? 5.376 5.796 21.849 1.00 94.06 84 ILE A O 1
ATOM 652 N N . GLU A 1 85 ? 3.211 6.389 21.832 1.00 94.81 85 GLU A N 1
ATOM 653 C CA . GLU A 1 85 ? 3.044 6.418 23.293 1.00 94.81 85 GLU A CA 1
ATOM 654 C C . GLU A 1 85 ? 3.266 5.046 23.942 1.00 94.81 85 GLU A C 1
ATOM 656 O O . GLU A 1 85 ? 3.837 4.962 25.031 1.00 94.81 85 GLU A O 1
ATOM 661 N N . ALA A 1 86 ? 2.887 3.964 23.255 1.00 93.12 86 ALA A N 1
ATOM 662 C CA . ALA A 1 86 ? 3.143 2.589 23.680 1.00 93.12 86 ALA A CA 1
ATOM 663 C C . ALA A 1 86 ? 4.631 2.188 23.600 1.00 93.12 86 ALA A C 1
ATOM 665 O O . ALA A 1 86 ? 5.006 1.109 24.062 1.00 93.12 86 ALA A O 1
ATOM 666 N N . GLY A 1 87 ? 5.493 3.054 23.056 1.00 91.06 87 GLY A N 1
ATOM 667 C CA . GLY A 1 87 ? 6.929 2.820 22.929 1.00 91.06 87 GLY A CA 1
ATOM 668 C C . GLY A 1 87 ? 7.346 2.157 21.616 1.00 91.06 87 GLY A C 1
ATOM 669 O O . GLY A 1 87 ? 8.469 1.650 21.547 1.00 91.06 87 GLY A O 1
ATOM 670 N N . GLY A 1 88 ? 6.489 2.179 20.589 1.00 81.31 88 GLY A N 1
ATOM 671 C CA . GLY A 1 88 ? 6.779 1.679 19.245 1.00 81.31 88 GLY A CA 1
ATOM 672 C C . GLY A 1 88 ? 7.846 2.512 18.538 1.00 81.31 88 GLY A C 1
ATOM 673 O O . GLY A 1 88 ? 7.548 3.441 17.79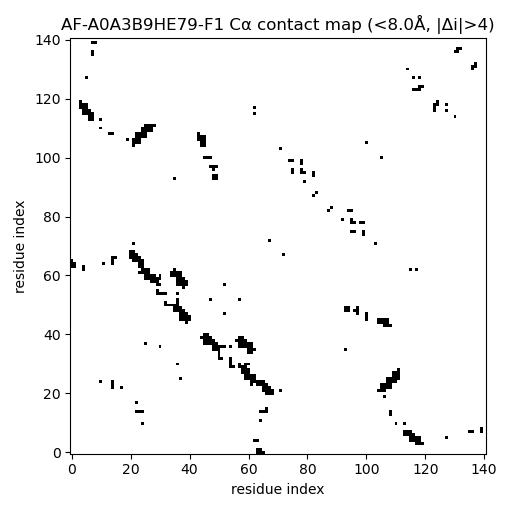5 1.00 81.31 88 GLY A O 1
ATOM 674 N N . LYS A 1 89 ? 9.123 2.229 18.823 1.00 77.94 89 LYS A N 1
ATOM 675 C CA . LYS A 1 89 ? 10.275 2.979 18.278 1.00 77.94 89 LYS A CA 1
ATOM 676 C C . LYS A 1 89 ? 10.806 2.432 16.955 1.00 77.94 89 LYS A C 1
ATOM 678 O O . LYS A 1 89 ? 11.573 3.124 16.295 1.00 77.94 89 LYS A O 1
ATOM 683 N N . ALA A 1 90 ? 10.463 1.193 16.624 1.00 83.62 90 ALA A N 1
ATOM 684 C CA . ALA A 1 90 ? 10.933 0.484 15.434 1.00 83.62 90 ALA A CA 1
ATOM 685 C C . ALA A 1 90 ? 9.772 -0.091 14.608 1.00 83.62 90 ALA A C 1
ATOM 687 O O . ALA A 1 90 ? 10.002 -0.865 13.685 1.00 83.62 90 ALA A O 1
ATOM 688 N N . ASP A 1 91 ? 8.538 0.270 14.960 1.00 88.94 91 ASP A N 1
ATOM 689 C CA . ASP A 1 91 ? 7.360 -0.156 14.224 1.00 88.94 91 ASP A CA 1
ATOM 690 C C . ASP A 1 91 ? 7.196 0.696 12.966 1.00 88.94 91 ASP A C 1
ATOM 692 O O . ASP A 1 91 ? 7.387 1.915 12.983 1.00 88.94 91 ASP A O 1
ATOM 696 N N . TYR A 1 92 ? 6.810 0.039 11.880 1.00 92.00 92 TYR A N 1
ATOM 697 C CA . TYR A 1 92 ? 6.414 0.713 10.653 1.00 92.00 92 TYR A CA 1
ATOM 698 C C . TYR A 1 92 ? 4.986 1.259 10.783 1.00 92.00 92 TYR A C 1
ATOM 700 O O . TYR A 1 92 ? 4.197 0.798 11.615 1.00 92.00 92 TYR A O 1
ATOM 708 N N . PHE A 1 93 ? 4.627 2.253 9.968 1.00 94.50 93 PHE A N 1
ATOM 709 C CA . PHE A 1 93 ? 3.340 2.944 10.099 1.00 94.50 93 PHE A CA 1
ATOM 710 C C . PHE A 1 93 ? 2.135 2.019 9.858 1.00 94.50 93 PHE A C 1
ATOM 712 O O . PHE A 1 93 ? 1.041 2.286 10.352 1.00 94.50 93 PHE A O 1
ATOM 719 N N . GLU A 1 94 ? 2.313 0.902 9.155 1.00 96.12 94 GLU A N 1
ATOM 720 C CA . GLU A 1 94 ? 1.273 -0.096 8.914 1.00 96.12 94 GLU A CA 1
ATOM 721 C C . GLU A 1 94 ? 0.851 -0.815 10.197 1.00 96.12 94 GLU A C 1
ATOM 723 O O . GLU A 1 94 ? -0.298 -1.251 10.304 1.00 96.12 94 GLU A O 1
ATOM 728 N N . ALA A 1 95 ? 1.711 -0.847 11.222 1.00 95.88 95 ALA A N 1
ATOM 729 C CA . ALA A 1 95 ? 1.326 -1.296 12.558 1.00 95.88 95 ALA A CA 1
ATOM 730 C C . ALA A 1 95 ? 0.219 -0.412 13.162 1.00 95.88 95 ALA A C 1
ATOM 732 O O . ALA A 1 95 ? -0.620 -0.906 13.914 1.00 95.88 95 ALA A O 1
ATOM 733 N N . ALA A 1 96 ? 0.156 0.873 12.789 1.00 96.69 96 ALA A N 1
ATOM 734 C CA . ALA A 1 96 ? -0.941 1.769 13.152 1.00 96.69 96 ALA A CA 1
ATOM 735 C C . ALA A 1 96 ? -2.146 1.684 12.194 1.00 96.69 96 ALA A C 1
ATOM 737 O O . ALA A 1 96 ? -3.233 2.126 12.555 1.00 96.69 96 ALA A O 1
ATOM 738 N N . ILE A 1 97 ? -2.007 1.081 11.009 1.00 97.94 97 ILE A N 1
ATOM 739 C CA . ILE A 1 97 ? -3.139 0.781 10.113 1.00 97.94 97 ILE A CA 1
ATOM 740 C C . ILE A 1 97 ? -3.897 -0.455 10.606 1.00 97.94 97 ILE A C 1
ATOM 742 O O . ILE A 1 97 ? -5.127 -0.449 10.656 1.00 97.94 97 ILE A O 1
ATOM 746 N N . HIS A 1 98 ? -3.175 -1.507 11.003 1.00 98.00 98 HIS A N 1
ATOM 747 C CA . HIS A 1 98 ? -3.745 -2.793 11.410 1.00 98.00 98 HIS A CA 1
ATOM 748 C C . HIS A 1 98 ? -4.930 -2.700 12.400 1.00 98.00 98 HIS A C 1
ATOM 750 O O . HIS A 1 98 ? -5.981 -3.281 12.119 1.00 98.00 98 HIS A O 1
ATOM 756 N N . PRO A 1 99 ? -4.853 -1.963 13.529 1.00 97.00 99 PRO A N 1
ATOM 757 C CA . PRO A 1 99 ? -5.974 -1.872 14.470 1.00 97.00 99 PRO A CA 1
ATOM 758 C C . PRO A 1 99 ? -7.210 -1.160 13.896 1.00 97.00 99 PRO A C 1
ATOM 760 O O . PRO A 1 99 ? -8.319 -1.340 14.410 1.00 97.00 99 PRO A O 1
ATOM 763 N N . LEU A 1 100 ? -7.059 -0.361 12.835 1.00 98.00 100 LEU A N 1
ATOM 764 C CA . LEU A 1 100 ? -8.171 0.343 12.192 1.00 98.00 100 LEU A CA 1
ATOM 765 C C . LEU A 1 100 ? -9.035 -0.583 11.336 1.00 98.00 100 LEU A C 1
ATOM 767 O O . LEU A 1 100 ? -10.214 -0.283 11.148 1.00 98.00 100 LEU A O 1
ATOM 771 N N . LEU A 1 101 ? -8.506 -1.727 10.887 1.00 97.69 101 LEU A N 1
ATOM 772 C CA . LEU A 1 101 ? -9.220 -2.692 10.036 1.00 97.69 101 LEU A CA 1
ATOM 773 C C . LEU A 1 101 ? -10.490 -3.258 10.698 1.00 97.69 101 LEU A C 1
ATOM 775 O O . LEU A 1 101 ? -11.424 -3.685 10.014 1.00 97.69 101 LEU A O 1
ATOM 779 N N . ALA A 1 102 ? -10.553 -3.221 12.034 1.00 95.94 102 ALA A N 1
ATOM 780 C CA . ALA A 1 102 ? -11.729 -3.603 12.816 1.00 95.94 102 ALA A CA 1
ATOM 781 C C . ALA A 1 102 ? -12.849 -2.542 12.810 1.00 95.94 102 ALA A C 1
ATOM 783 O O . ALA A 1 102 ? -13.989 -2.853 13.151 1.00 95.94 102 ALA A O 1
ATOM 784 N N . LYS A 1 103 ? -12.535 -1.291 12.455 1.00 95.56 103 LYS A N 1
ATOM 785 C CA . LYS A 1 103 ? -13.436 -0.130 12.567 1.00 95.56 103 LYS A CA 1
ATOM 786 C C . LYS A 1 103 ? -13.788 0.478 11.214 1.00 95.56 103 LYS A C 1
ATOM 788 O O . LYS A 1 103 ? -14.906 0.951 11.036 1.00 95.56 103 LYS A O 1
ATOM 793 N N . ILE A 1 104 ? -12.839 0.483 10.283 1.00 96.62 104 ILE A N 1
ATOM 794 C CA . ILE A 1 104 ? -12.950 1.133 8.979 1.00 96.62 104 ILE A CA 1
ATOM 795 C C . ILE A 1 104 ? -12.616 0.105 7.907 1.00 96.62 104 ILE A C 1
ATOM 797 O O . ILE A 1 104 ? -11.700 -0.701 8.065 1.00 96.62 104 ILE A O 1
ATOM 801 N N . GLN A 1 105 ? -13.379 0.116 6.819 1.00 97.12 105 GLN A N 1
ATOM 802 C CA . GLN A 1 105 ? -13.075 -0.722 5.671 1.00 97.12 105 GLN A CA 1
ATOM 803 C C . GLN A 1 105 ? -11.861 -0.156 4.928 1.00 97.12 105 GLN A C 1
ATOM 805 O O . GLN A 1 105 ? -11.842 1.019 4.551 1.00 97.12 105 GLN A O 1
ATOM 810 N N . LEU A 1 106 ? -10.868 -1.015 4.728 1.00 98.62 106 LEU A N 1
ATOM 811 C CA . LEU A 1 106 ? -9.711 -0.783 3.880 1.00 98.62 106 LEU A CA 1
ATOM 812 C C . LEU A 1 106 ? -9.680 -1.904 2.851 1.00 98.62 106 LEU A C 1
ATOM 814 O O . LEU A 1 106 ? -9.854 -3.070 3.212 1.00 98.62 106 LEU A O 1
ATOM 818 N N . HIS A 1 107 ? -9.481 -1.545 1.594 1.00 98.69 107 HIS A N 1
ATOM 819 C CA . HIS A 1 107 ? -9.468 -2.488 0.487 1.00 98.69 107 HIS A CA 1
ATOM 820 C C . HIS A 1 107 ? -8.129 -2.430 -0.231 1.00 98.69 107 HIS A C 1
ATOM 822 O O . HIS A 1 107 ? -7.321 -1.533 0.026 1.00 98.69 107 HIS A O 1
ATOM 828 N N . TYR A 1 108 ? -7.895 -3.380 -1.123 1.00 98.69 108 TYR A N 1
ATOM 829 C CA . TYR A 1 108 ? -6.768 -3.316 -2.038 1.00 98.69 108 TYR A CA 1
ATOM 830 C C . TYR A 1 108 ? -7.235 -3.225 -3.487 1.00 98.69 108 TYR A C 1
ATOM 832 O O . TYR A 1 108 ? -8.367 -3.573 -3.821 1.00 98.69 108 TYR A O 1
ATOM 840 N N . VAL A 1 109 ? -6.321 -2.770 -4.334 1.00 98.31 109 VAL A N 1
ATOM 841 C CA . VAL A 1 109 ? -6.385 -2.961 -5.776 1.00 98.31 109 VAL A CA 1
ATOM 842 C C . VAL A 1 109 ? -5.126 -3.693 -6.221 1.00 98.31 109 VAL A C 1
ATOM 844 O O . VAL A 1 109 ? -4.022 -3.359 -5.781 1.00 98.31 109 VAL A O 1
ATOM 847 N N . ASP A 1 110 ? -5.306 -4.722 -7.047 1.00 98.25 110 ASP A N 1
ATOM 848 C CA . ASP A 1 110 ? -4.198 -5.500 -7.595 1.00 98.25 110 ASP A CA 1
ATOM 849 C C . ASP A 1 110 ? -3.443 -4.672 -8.647 1.00 98.25 110 ASP A C 1
ATOM 851 O O . ASP A 1 110 ? -4.034 -4.069 -9.556 1.00 98.25 110 ASP A O 1
ATOM 855 N N . VAL A 1 111 ? -2.126 -4.611 -8.483 1.00 98.25 111 VAL A N 1
ATOM 856 C CA . VAL A 1 111 ? -1.193 -3.901 -9.366 1.00 98.25 111 VAL A CA 1
ATOM 857 C C . VAL A 1 111 ? -0.073 -4.808 -9.878 1.00 98.25 111 VAL A C 1
ATOM 859 O O . VAL A 1 111 ? 0.907 -4.302 -10.416 1.00 98.25 111 VAL A O 1
ATOM 862 N N . SER A 1 112 ? -0.201 -6.133 -9.750 1.00 97.81 112 SER A N 1
ATOM 863 C CA . SER A 1 112 ? 0.812 -7.106 -10.197 1.00 97.81 112 SER A CA 1
ATOM 864 C C . SER A 1 112 ? 1.105 -7.085 -11.700 1.00 97.81 112 SER A C 1
ATOM 866 O O . SER A 1 112 ? 2.125 -7.605 -12.146 1.00 97.81 112 SER A O 1
ATOM 868 N N . ASP A 1 113 ? 0.214 -6.515 -12.509 1.00 97.81 113 ASP A N 1
ATOM 869 C CA . ASP A 1 113 ? 0.416 -6.295 -13.943 1.00 97.81 113 ASP A CA 1
ATOM 870 C C . ASP A 1 113 ? 1.279 -5.058 -14.251 1.00 97.81 113 ASP A C 1
ATOM 872 O O . ASP A 1 113 ? 1.717 -4.889 -15.392 1.00 97.81 113 ASP A O 1
ATOM 876 N N . LEU A 1 114 ? 1.536 -4.199 -13.259 1.00 97.38 114 LEU A N 1
ATOM 877 C CA . LEU A 1 114 ? 2.285 -2.960 -13.424 1.00 97.38 114 LEU A CA 1
ATOM 878 C C . LEU A 1 114 ? 3.731 -3.117 -12.941 1.00 97.38 114 LEU A C 1
ATOM 880 O O . LEU A 1 114 ? 3.971 -3.610 -11.840 1.00 97.38 114 LEU A O 1
ATOM 884 N N . PRO A 1 115 ? 4.721 -2.639 -13.715 1.00 96.00 115 PRO A N 1
ATOM 885 C CA . PRO A 1 115 ? 6.113 -2.723 -13.305 1.00 96.00 115 PRO A CA 1
ATOM 886 C C . PRO A 1 115 ? 6.403 -1.711 -12.191 1.00 96.00 115 PRO A C 1
ATOM 888 O O . PRO A 1 115 ? 6.567 -0.515 -12.450 1.00 96.00 115 PRO A O 1
ATOM 891 N N . CYS A 1 116 ? 6.475 -2.211 -10.961 1.00 96.25 116 CYS A N 1
ATOM 892 C CA . CYS A 1 116 ? 6.777 -1.437 -9.764 1.00 96.25 116 CYS A CA 1
ATOM 893 C C . CYS A 1 116 ? 8.061 -1.954 -9.113 1.00 96.25 116 CYS A C 1
ATOM 895 O O . CYS A 1 116 ? 8.372 -3.141 -9.206 1.00 96.25 116 CYS A O 1
ATOM 897 N N . ILE A 1 117 ? 8.816 -1.068 -8.467 1.00 95.06 117 ILE A N 1
ATOM 898 C CA . ILE A 1 117 ? 10.014 -1.455 -7.719 1.00 95.06 117 ILE A CA 1
ATOM 899 C C . ILE A 1 117 ? 10.259 -0.504 -6.547 1.00 95.06 117 ILE A C 1
ATOM 901 O O . ILE A 1 117 ? 10.277 0.713 -6.731 1.00 95.06 117 ILE A O 1
ATOM 905 N N . GLU A 1 118 ? 10.447 -1.068 -5.355 1.00 94.62 118 GLU A N 1
ATOM 906 C CA . GLU A 1 118 ? 10.977 -0.373 -4.177 1.00 94.62 118 GLU A CA 1
ATOM 907 C C . GLU A 1 118 ? 12.511 -0.381 -4.240 1.00 94.62 118 GLU A C 1
ATOM 909 O O . GLU A 1 118 ? 13.126 -1.382 -4.612 1.00 94.62 118 GLU A O 1
ATOM 914 N N . ILE A 1 119 ? 13.133 0.765 -3.971 1.00 95.44 119 ILE A N 1
ATOM 915 C CA . ILE A 1 119 ? 14.565 1.002 -4.173 1.00 95.44 119 ILE A CA 1
ATOM 916 C C . ILE A 1 119 ? 15.272 0.987 -2.813 1.00 95.44 119 ILE A C 1
ATOM 918 O O . ILE A 1 119 ? 15.687 2.028 -2.300 1.00 95.44 119 ILE A O 1
ATOM 922 N N . ASP A 1 120 ? 15.427 -0.210 -2.250 1.00 91.38 120 ASP A N 1
ATOM 923 C CA . ASP A 1 120 ? 16.081 -0.425 -0.951 1.00 91.38 120 ASP A CA 1
ATOM 924 C C . ASP A 1 120 ? 17.585 -0.708 -1.070 1.00 91.38 120 ASP A C 1
ATOM 926 O O . ASP A 1 120 ? 18.386 -0.299 -0.220 1.00 91.38 120 ASP A O 1
ATOM 930 N N . PHE A 1 121 ? 17.988 -1.411 -2.134 1.00 93.44 121 PHE A N 1
ATOM 931 C CA . PHE A 1 121 ? 19.366 -1.843 -2.362 1.00 93.44 121 PHE A CA 1
ATOM 932 C C . PHE A 1 121 ? 19.944 -1.283 -3.669 1.00 93.44 121 PHE A C 1
ATOM 934 O O . PHE A 1 121 ? 19.237 -0.768 -4.539 1.00 93.44 121 PHE A O 1
ATOM 941 N N . LEU A 1 122 ? 21.269 -1.382 -3.826 1.00 95.88 122 LEU A N 1
ATOM 942 C CA . LEU A 1 122 ? 21.960 -0.908 -5.034 1.00 95.88 122 LEU A CA 1
ATOM 943 C C . LEU A 1 122 ? 21.469 -1.636 -6.290 1.00 95.88 122 LEU A C 1
ATOM 945 O O . LEU A 1 122 ? 21.308 -1.023 -7.340 1.00 95.88 122 LEU A O 1
ATOM 949 N N . GLU A 1 123 ? 21.184 -2.927 -6.168 1.00 96.00 123 GLU A N 1
ATOM 950 C CA . GLU A 1 123 ? 20.648 -3.747 -7.245 1.00 96.00 123 GLU A CA 1
ATOM 951 C C . GLU A 1 123 ? 19.264 -3.267 -7.700 1.00 96.00 123 GLU A C 1
ATOM 953 O O . GLU A 1 123 ? 18.927 -3.378 -8.880 1.00 96.00 123 GLU A O 1
ATOM 958 N N . ASP A 1 124 ? 18.457 -2.720 -6.789 1.00 95.62 124 ASP A N 1
ATOM 959 C CA . ASP A 1 124 ? 17.138 -2.183 -7.122 1.00 95.62 124 ASP A CA 1
ATOM 960 C C . ASP A 1 124 ? 17.252 -0.817 -7.783 1.00 95.62 124 ASP A C 1
ATOM 962 O O . ASP A 1 124 ? 16.504 -0.529 -8.715 1.00 95.62 124 ASP A O 1
ATOM 966 N N . LEU A 1 125 ? 18.250 -0.017 -7.398 1.00 97.12 125 LEU A N 1
ATOM 967 C CA . LEU A 1 125 ? 18.577 1.224 -8.094 1.00 97.12 125 LEU A CA 1
ATOM 968 C C . LEU A 1 125 ? 18.972 0.961 -9.556 1.00 97.12 125 LEU A C 1
ATOM 970 O O . LEU A 1 125 ? 18.506 1.675 -10.446 1.00 97.12 125 LEU A O 1
ATOM 974 N N . ASP A 1 126 ? 19.779 -0.072 -9.814 1.00 97.38 126 ASP A N 1
ATOM 975 C CA . ASP A 1 126 ? 20.171 -0.460 -11.174 1.00 97.38 126 ASP A CA 1
ATOM 976 C C . ASP A 1 126 ? 18.949 -0.897 -12.004 1.00 97.38 126 ASP A C 1
ATOM 978 O O . ASP A 1 126 ? 18.722 -0.384 -13.104 1.00 97.38 126 ASP A O 1
ATOM 982 N N . LYS A 1 127 ? 18.094 -1.772 -11.455 1.00 96.94 127 LYS A N 1
ATOM 983 C CA . LYS A 1 127 ? 16.838 -2.187 -12.109 1.00 96.94 127 LYS A CA 1
ATOM 984 C C . LYS A 1 127 ? 15.889 -1.011 -12.340 1.00 96.94 127 LYS A C 1
ATOM 986 O O . LYS A 1 127 ? 15.278 -0.909 -13.402 1.00 96.94 127 LYS A O 1
ATOM 991 N N . ALA A 1 128 ? 15.756 -0.114 -11.364 1.00 96.94 128 ALA A N 1
ATOM 992 C CA . ALA A 1 128 ? 14.911 1.068 -11.469 1.00 96.94 128 ALA A CA 1
ATOM 993 C C . ALA A 1 128 ? 15.420 2.012 -12.566 1.00 96.94 128 ALA A C 1
ATOM 995 O O . ALA A 1 128 ? 14.620 2.561 -13.326 1.00 96.94 128 ALA A O 1
ATOM 996 N N . ALA A 1 129 ? 16.741 2.163 -12.706 1.00 95.94 129 ALA A N 1
ATOM 997 C CA . ALA A 1 129 ? 17.342 2.937 -13.785 1.00 95.94 129 ALA A CA 1
ATOM 998 C C . ALA A 1 129 ? 17.030 2.331 -15.162 1.00 95.94 129 ALA A C 1
ATOM 1000 O O . ALA A 1 129 ? 16.659 3.069 -16.077 1.00 95.94 129 ALA A O 1
ATOM 1001 N N . GLU A 1 130 ? 17.115 1.007 -15.313 1.00 96.25 130 GLU A N 1
ATOM 1002 C CA . GLU A 1 130 ? 16.701 0.320 -16.542 1.00 96.25 130 GLU A CA 1
ATOM 1003 C C . GLU A 1 130 ? 15.211 0.548 -16.828 1.00 96.25 130 GLU A C 1
ATOM 1005 O O . GLU A 1 130 ? 14.845 1.014 -17.915 1.00 96.25 130 GLU A O 1
ATOM 1010 N N . LEU A 1 131 ? 14.351 0.314 -15.833 1.00 95.50 131 LEU A N 1
ATOM 1011 C CA . LEU A 1 131 ? 12.903 0.456 -15.954 1.00 95.50 131 LEU A CA 1
ATOM 1012 C C . LEU A 1 131 ? 12.487 1.884 -16.338 1.00 95.50 131 LEU A C 1
ATOM 1014 O O . LEU A 1 131 ? 11.661 2.071 -17.236 1.00 95.50 131 LEU A O 1
ATOM 1018 N N . ALA A 1 132 ? 13.122 2.897 -15.743 1.00 94.25 132 ALA A N 1
ATOM 1019 C CA . ALA A 1 132 ? 12.883 4.312 -16.029 1.00 94.25 132 ALA A CA 1
ATOM 1020 C C . ALA A 1 132 ? 13.248 4.729 -17.470 1.00 94.25 132 ALA A C 1
ATOM 1022 O O . ALA A 1 132 ? 12.874 5.823 -17.913 1.00 94.25 132 ALA A O 1
ATOM 1023 N N . THR A 1 133 ? 13.978 3.884 -18.211 1.00 94.56 133 THR A N 1
ATOM 1024 C CA . THR A 1 133 ? 14.288 4.084 -19.636 1.00 94.56 133 THR A CA 1
ATOM 1025 C C . THR A 1 133 ? 13.366 3.325 -20.589 1.00 94.56 133 THR A C 1
ATOM 1027 O O . THR A 1 133 ? 13.479 3.520 -21.804 1.00 94.56 133 THR A O 1
ATOM 1030 N N . SER A 1 134 ? 12.450 2.502 -20.081 1.00 93.94 134 SER A N 1
ATOM 1031 C CA . SER A 1 134 ? 11.441 1.834 -20.906 1.00 93.94 134 SER A CA 1
ATOM 1032 C C . SER A 1 134 ? 10.495 2.841 -21.570 1.00 93.94 134 SER A C 1
ATOM 1034 O O . SER A 1 134 ? 10.321 3.970 -21.098 1.00 93.94 134 SER A O 1
ATOM 1036 N N . ASP A 1 135 ? 9.866 2.434 -22.675 1.00 92.69 135 ASP A N 1
ATOM 1037 C CA . ASP A 1 135 ? 8.920 3.290 -23.400 1.00 92.69 135 ASP A CA 1
ATOM 1038 C C . ASP A 1 135 ? 7.737 3.706 -22.517 1.00 92.69 135 ASP A C 1
ATOM 1040 O O . ASP A 1 135 ? 7.324 4.864 -22.566 1.00 92.69 135 ASP A O 1
ATOM 1044 N N . LEU A 1 136 ? 7.277 2.799 -21.645 1.00 92.12 136 LEU A N 1
ATOM 1045 C CA . LEU A 1 136 ? 6.199 3.044 -20.688 1.00 92.12 136 LEU A CA 1
ATOM 1046 C C . LEU A 1 136 ? 6.491 4.256 -19.796 1.00 92.12 136 LEU A C 1
ATOM 1048 O O . LEU A 1 136 ? 5.653 5.145 -19.682 1.00 92.12 136 LEU A O 1
ATOM 1052 N N . PHE A 1 137 ? 7.668 4.312 -19.168 1.00 92.06 137 PHE A N 1
ATOM 1053 C CA . PHE A 1 137 ? 8.024 5.409 -18.261 1.00 92.06 137 PHE A CA 1
ATOM 1054 C C . PHE A 1 137 ? 8.444 6.678 -19.008 1.00 92.06 137 PHE A C 1
ATOM 1056 O O . PHE A 1 137 ? 8.224 7.789 -18.526 1.00 92.06 137 PHE A O 1
ATOM 1063 N N . LYS A 1 138 ? 9.020 6.552 -20.210 1.00 90.25 138 LYS A N 1
ATOM 1064 C CA . LYS A 1 138 ? 9.358 7.711 -21.050 1.00 90.25 138 LYS A CA 1
ATOM 1065 C C . LYS A 1 138 ? 8.125 8.468 -21.530 1.00 90.25 138 LYS A C 1
ATOM 1067 O O . LYS A 1 138 ? 8.184 9.692 -21.601 1.00 90.25 138 LYS A O 1
ATOM 1072 N N . SER A 1 139 ? 7.028 7.776 -21.842 1.00 87.69 139 SER A N 1
ATOM 1073 C CA . SER A 1 139 ? 5.792 8.410 -22.320 1.00 87.69 139 SER A CA 1
ATOM 1074 C C . SER A 1 139 ? 5.004 9.154 -21.237 1.00 87.69 139 SER A C 1
ATOM 1076 O O . SER A 1 139 ? 4.010 9.796 -21.559 1.00 87.69 139 SER A O 1
ATOM 1078 N N . GLN A 1 140 ? 5.418 9.057 -19.970 1.00 84.50 140 GLN A N 1
ATOM 1079 C CA . GLN A 1 140 ? 4.745 9.665 -18.814 1.00 84.50 140 GLN A CA 1
ATOM 1080 C C . GLN A 1 140 ? 5.404 10.971 -18.334 1.00 84.50 140 GLN A C 1
ATOM 1082 O O . GLN A 1 140 ? 4.935 11.558 -17.361 1.00 84.50 140 GLN A O 1
ATOM 1087 N N . ARG A 1 141 ? 6.506 11.394 -18.970 1.00 66.25 141 ARG A N 1
ATOM 1088 C CA . ARG A 1 141 ? 7.257 12.610 -18.615 1.00 66.25 141 ARG A CA 1
ATOM 1089 C C . ARG A 1 141 ? 6.646 13.883 -19.185 1.00 66.25 141 ARG A C 1
ATOM 1091 O O . ARG A 1 141 ? 6.142 13.833 -20.328 1.00 66.25 141 ARG A O 1
#

Mean predicted aligned error: 3.07 Å